Protein AF-A0A5Q0LAR2-F1 (afdb_monomer)

Sequence (146 aa):
MAQTLTASTSALPAEAVRPRTDSATIAAAGLYVAGAAYEEALRHPNRVATLDNMCDGLAEIAPEIARVLKTEASAEFAEALRAATVAPLWAFTAIERGRAEAGAGYGYLFDLLADSLRGGANPDIVRTTALGAPARIRELAEHAER

Radius of gyration: 24.3 Å; Cα contacts (8 Å, |Δi|>4): 130; chains: 1; bounding box: 48×20×101 Å

Solvent-accessible surface area (backbone atoms only — not comparable to full-atom values): 8155 Å² total; per-residue (Å²): 137,86,84,84,84,82,80,81,81,80,81,73,79,82,75,76,77,69,82,70,77,51,66,67,58,39,40,52,50,10,42,51,53,24,49,53,53,47,62,53,23,71,77,43,96,55,35,46,64,47,41,52,50,50,52,57,51,45,70,72,45,28,65,56,53,21,60,73,66,66,46,94,55,30,68,63,51,19,50,50,34,44,53,32,19,46,48,42,37,53,18,53,30,25,27,50,50,22,42,65,71,52,35,86,90,50,49,68,61,40,51,53,48,52,52,41,42,76,71,68,46,62,32,68,60,46,20,54,49,24,60,48,43,37,60,55,50,52,56,52,53,65,59,73,77,109

Nearest PDB structures (foldseek):
  2w67-assembly2_B  TM=2.461E-01  e=1.394E+00  Bacteroides thetaiotaomicron VPI-5482
  5mi6-assembly1_A  TM=2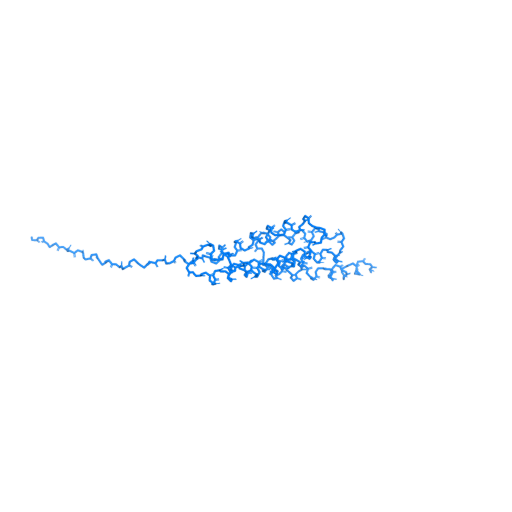.426E-01  e=2.836E+00  Bacteroides thetaiotaomicron VPI-5482
  5fl0-assembly1_A  TM=2.081E-01  e=2.696E+00  Bacteroides thetaiotaomicron
  5abe-assembly1_A  TM=2.145E-01  e=3.139E+00  Bacteroides thetaiotaomicron

Secondary structure (DSSP, 8-state):
----------------------HHHHHHHHHHHHHHHHHHHTTSS-HHHHHHHHHHHHHHHHHHHHHHTT-TTHHHHHHHHHHHHHHHHHHHHHHHHHHHHH-GGGHHHHHHHHHHHHTT--HHHHHHHHHHHHHHHHHHHHHHT-

Organism: NCBI:txid2662397

Structure (mmCIF, N/CA/C/O backbone):
data_AF-A0A5Q0LAR2-F1
#
_entry.id   AF-A0A5Q0LAR2-F1
#
loop_
_atom_site.group_PDB
_atom_site.id
_atom_site.type_symbol
_atom_site.label_atom_id
_atom_site.label_alt_id
_atom_site.label_comp_id
_atom_site.label_asym_id
_atom_site.label_entity_id
_atom_site.label_seq_id
_atom_site.pdbx_PDB_ins_code
_atom_site.Cartn_x
_atom_site.Cartn_y
_atom_site.Cartn_z
_atom_site.occupancy
_atom_site.B_iso_or_equiv
_atom_site.auth_seq_id
_atom_site.auth_comp_id
_atom_site.auth_asym_id
_atom_site.auth_atom_id
_atom_site.pdbx_PDB_model_num
ATOM 1 N N . MET A 1 1 ? 6.063 -12.826 79.175 1.00 46.09 1 MET A N 1
ATOM 2 C CA . MET A 1 1 ? 5.010 -11.901 78.704 1.00 46.09 1 MET A CA 1
ATOM 3 C C . MET A 1 1 ? 5.207 -11.718 77.208 1.00 46.09 1 MET A C 1
ATOM 5 O O . MET A 1 1 ? 6.208 -11.137 76.817 1.00 46.09 1 MET A O 1
ATOM 9 N N . ALA A 1 2 ? 4.350 -12.331 76.391 1.00 39.28 2 ALA A N 1
ATOM 10 C CA . ALA A 1 2 ? 4.450 -12.294 74.932 1.00 39.28 2 ALA A CA 1
ATOM 11 C C . ALA A 1 2 ? 3.752 -11.036 74.391 1.00 39.28 2 ALA A C 1
ATOM 13 O O . ALA A 1 2 ? 2.610 -10.772 74.758 1.00 39.28 2 ALA A O 1
ATOM 14 N N . GLN A 1 3 ? 4.446 -10.262 73.552 1.00 41.59 3 GLN A N 1
ATOM 15 C CA . GLN A 1 3 ? 3.864 -9.156 72.792 1.00 41.59 3 GLN A CA 1
ATOM 16 C C . GLN A 1 3 ? 3.413 -9.679 71.426 1.00 41.59 3 GLN A C 1
ATOM 18 O O . GLN A 1 3 ? 4.219 -10.196 70.655 1.00 41.59 3 GLN A O 1
ATOM 23 N N . THR A 1 4 ? 2.121 -9.548 71.144 1.00 42.44 4 THR A N 1
ATOM 24 C CA . THR A 1 4 ? 1.514 -9.875 69.853 1.00 42.44 4 THR A CA 1
ATOM 25 C C . THR A 1 4 ? 1.587 -8.641 68.954 1.00 42.44 4 THR A C 1
ATOM 27 O O . THR A 1 4 ? 0.925 -7.642 69.221 1.00 42.44 4 THR A O 1
ATOM 30 N N . LEU A 1 5 ? 2.399 -8.698 67.897 1.00 44.56 5 LEU A N 1
ATOM 31 C CA . LEU A 1 5 ? 2.437 -7.697 66.828 1.00 44.56 5 LEU A CA 1
ATOM 32 C C . LEU A 1 5 ? 1.294 -7.971 65.841 1.00 44.56 5 LEU A C 1
ATOM 34 O O . LEU A 1 5 ? 1.344 -8.922 65.066 1.00 44.56 5 LEU A O 1
ATOM 38 N N . THR A 1 6 ? 0.257 -7.137 65.866 1.00 45.81 6 THR A N 1
ATOM 39 C CA . THR A 1 6 ? -0.772 -7.070 64.820 1.00 45.81 6 THR A CA 1
ATOM 40 C C . THR A 1 6 ? -0.217 -6.337 63.601 1.00 45.81 6 THR A C 1
ATOM 42 O O . THR A 1 6 ? -0.006 -5.125 63.643 1.00 45.81 6 THR A O 1
ATOM 45 N N . ALA A 1 7 ? 0.016 -7.067 62.511 1.00 46.25 7 ALA A N 1
ATOM 46 C CA . ALA A 1 7 ? 0.311 -6.487 61.208 1.00 46.25 7 ALA A CA 1
ATOM 47 C C . ALA A 1 7 ? -0.985 -5.947 60.579 1.00 46.25 7 ALA A C 1
ATOM 49 O O . ALA A 1 7 ? -1.870 -6.715 60.206 1.00 46.25 7 ALA A O 1
ATOM 50 N N . SER A 1 8 ? -1.094 -4.621 60.463 1.00 47.12 8 SER A N 1
ATOM 51 C CA . SER A 1 8 ? -2.099 -3.961 59.623 1.00 47.12 8 SER A CA 1
ATOM 52 C C . SER A 1 8 ? -1.732 -4.155 58.156 1.00 47.12 8 SER A C 1
ATOM 54 O O . SER A 1 8 ? -0.851 -3.477 57.626 1.00 47.12 8 SER A O 1
ATOM 56 N N . THR A 1 9 ? -2.413 -5.078 57.484 1.00 45.38 9 THR A N 1
ATOM 57 C CA . THR A 1 9 ? -2.397 -5.176 56.025 1.00 45.38 9 THR A CA 1
ATOM 58 C C . THR A 1 9 ? -3.169 -3.989 55.453 1.00 45.38 9 THR A C 1
ATOM 60 O O . THR A 1 9 ? -4.397 -3.981 55.417 1.00 45.38 9 THR A O 1
ATOM 63 N N . SER A 1 10 ? -2.432 -2.960 55.035 1.00 46.50 10 SER A N 1
ATOM 64 C CA . SER A 1 10 ? -2.950 -1.867 54.214 1.00 46.50 10 SER A CA 1
ATOM 65 C C . SER A 1 10 ? -3.371 -2.438 52.859 1.00 46.50 10 SER A C 1
ATOM 67 O O . SER A 1 10 ? -2.526 -2.807 52.042 1.00 46.50 10 SER A O 1
ATOM 69 N N . ALA A 1 11 ? -4.677 -2.573 52.641 1.00 52.50 11 ALA A N 1
ATOM 70 C CA . ALA A 1 11 ? -5.235 -2.885 51.335 1.00 52.50 11 ALA A CA 1
ATOM 71 C C . ALA A 1 11 ? -5.130 -1.627 50.461 1.00 52.50 11 ALA A C 1
ATOM 73 O O . ALA A 1 11 ? -5.926 -0.698 50.592 1.00 52.50 11 ALA A O 1
ATOM 74 N N . LEU A 1 12 ? -4.116 -1.579 49.595 1.00 48.97 12 LEU A N 1
ATOM 75 C CA . LEU A 1 12 ? -4.080 -0.610 48.503 1.00 48.97 12 LEU A CA 1
ATOM 76 C C . LEU A 1 12 ? -5.258 -0.894 47.555 1.00 48.97 12 LEU A C 1
ATOM 78 O O . LEU A 1 12 ? -5.557 -2.065 47.298 1.00 48.97 12 LEU A O 1
ATOM 82 N N . PRO A 1 13 ? -5.948 0.142 47.045 1.00 47.75 13 PRO A N 1
ATOM 83 C CA . PRO A 1 13 ? -7.045 -0.055 46.114 1.00 47.75 13 PRO A CA 1
ATOM 84 C C . PRO A 1 13 ? -6.510 -0.710 44.841 1.00 47.75 13 PRO A C 1
ATOM 86 O O . PRO A 1 13 ? -5.485 -0.293 44.304 1.00 47.75 13 PRO A O 1
ATOM 89 N N . ALA A 1 14 ? -7.215 -1.740 44.370 1.00 51.28 14 ALA A N 1
ATOM 90 C CA . ALA A 1 14 ? -7.007 -2.322 43.056 1.00 51.28 14 ALA A CA 1
ATOM 91 C C . ALA A 1 14 ? -7.238 -1.224 42.013 1.00 51.28 14 ALA A C 1
ATOM 93 O O . ALA A 1 14 ? -8.374 -0.903 41.662 1.00 51.28 14 ALA A O 1
ATOM 94 N N . GLU A 1 15 ? -6.149 -0.602 41.573 1.00 45.22 15 GLU A N 1
ATOM 95 C CA . GLU A 1 15 ? -6.135 0.260 40.409 1.00 45.22 15 GLU A CA 1
ATOM 96 C C . GLU A 1 15 ? -6.617 -0.606 39.247 1.00 45.22 15 GLU A C 1
ATOM 98 O O . GLU A 1 15 ? -5.939 -1.536 38.808 1.00 45.22 15 GLU A O 1
ATOM 103 N N . ALA A 1 16 ? -7.864 -0.386 38.834 1.00 50.03 16 ALA A N 1
ATOM 104 C CA . ALA A 1 16 ? -8.430 -1.038 37.674 1.00 50.03 16 ALA A CA 1
ATOM 105 C C . ALA A 1 16 ? -7.571 -0.628 36.477 1.00 50.03 16 ALA A C 1
ATOM 107 O O . ALA A 1 16 ? -7.727 0.469 35.938 1.00 50.03 16 ALA A O 1
ATOM 108 N N . VAL A 1 17 ? -6.636 -1.503 36.099 1.00 44.81 17 VAL A N 1
ATOM 109 C CA . VAL A 1 17 ? -5.892 -1.435 34.846 1.00 44.81 17 VAL A CA 1
ATOM 110 C C . VAL A 1 17 ? -6.942 -1.482 33.746 1.00 44.81 17 VAL A C 1
ATOM 112 O O . VAL A 1 17 ? -7.394 -2.550 33.338 1.00 44.81 17 VAL A O 1
ATOM 115 N N . ARG A 1 18 ? -7.409 -0.308 33.312 1.00 47.12 18 ARG A N 1
ATOM 116 C CA . ARG A 1 18 ? -8.227 -0.210 32.109 1.00 47.12 18 ARG A CA 1
ATOM 117 C C . ARG A 1 18 ? -7.382 -0.818 30.992 1.00 47.12 18 ARG A C 1
ATOM 119 O O . ARG A 1 18 ? -6.224 -0.411 30.861 1.00 47.12 18 ARG A O 1
ATOM 126 N N . PRO A 1 19 ? -7.899 -1.779 30.213 1.00 46.12 19 PRO A N 1
ATOM 127 C CA . PRO A 1 19 ? -7.157 -2.318 29.090 1.00 46.12 19 PRO A CA 1
ATOM 128 C C . PRO A 1 19 ? -6.965 -1.180 28.089 1.00 46.12 19 PRO A C 1
ATOM 130 O O . PRO A 1 19 ? -7.868 -0.824 27.335 1.00 46.12 19 PRO A O 1
ATOM 133 N N . ARG A 1 20 ? -5.785 -0.559 28.129 1.00 53.62 20 ARG A N 1
ATOM 134 C CA . ARG A 1 20 ? -5.291 0.316 27.076 1.00 53.62 20 ARG A CA 1
ATOM 135 C C . ARG A 1 20 ? -5.194 -0.600 25.869 1.00 53.62 20 ARG A C 1
ATOM 137 O O . ARG A 1 20 ? -4.354 -1.487 25.855 1.00 53.62 20 ARG A O 1
ATOM 144 N N . THR A 1 21 ? -6.138 -0.500 24.943 1.00 56.53 21 THR A N 1
ATOM 145 C CA . THR A 1 21 ? -6.133 -1.317 23.730 1.00 56.53 21 THR A CA 1
ATOM 146 C C . THR A 1 21 ? -4.794 -1.050 23.050 1.00 56.53 21 THR A C 1
ATOM 148 O O . THR A 1 21 ? -4.538 0.077 22.627 1.00 56.53 21 THR A O 1
ATOM 151 N N . ASP A 1 22 ? -3.885 -2.027 23.097 1.00 73.44 22 ASP A N 1
ATOM 152 C CA . ASP A 1 22 ? -2.484 -1.804 22.755 1.00 73.44 22 ASP A CA 1
ATOM 153 C C . ASP A 1 22 ? -2.392 -1.282 21.320 1.00 73.44 22 ASP A C 1
ATOM 155 O O . ASP A 1 22 ? -2.884 -1.915 20.389 1.00 73.44 22 ASP A O 1
ATOM 159 N N . SER A 1 23 ? -1.764 -0.119 21.132 1.00 75.00 23 SER A N 1
ATOM 160 C CA . SER A 1 23 ? -1.565 0.511 19.815 1.00 75.00 23 SER A CA 1
ATOM 161 C C . SER A 1 23 ? -0.977 -0.471 18.786 1.00 75.00 23 SER A C 1
ATOM 163 O O . SER A 1 23 ? -1.363 -0.466 17.618 1.00 75.00 23 SER A O 1
ATOM 165 N N . ALA A 1 24 ? -0.130 -1.399 19.245 1.00 80.81 24 ALA A N 1
ATOM 166 C CA . ALA A 1 24 ? 0.407 -2.492 18.439 1.00 80.81 24 ALA A CA 1
ATOM 167 C C . ALA A 1 24 ? -0.682 -3.417 17.859 1.00 80.81 24 ALA A C 1
ATOM 169 O O . ALA A 1 24 ? -0.588 -3.824 16.705 1.00 80.81 24 ALA A O 1
ATOM 170 N N . THR A 1 25 ? -1.735 -3.713 18.621 1.00 86.50 25 THR A N 1
ATOM 171 C CA . THR A 1 25 ? -2.869 -4.537 18.179 1.00 86.50 25 THR A CA 1
ATOM 172 C C . THR A 1 25 ? -3.692 -3.822 17.112 1.00 86.50 25 THR A C 1
ATOM 174 O O . THR A 1 25 ? -4.079 -4.442 16.126 1.00 86.50 25 THR A O 1
ATOM 177 N N . ILE A 1 26 ? -3.925 -2.513 17.265 1.00 88.38 26 ILE A N 1
ATOM 178 C CA . ILE A 1 26 ? -4.639 -1.707 16.259 1.00 88.38 26 ILE A CA 1
ATOM 179 C C . ILE A 1 26 ? -3.816 -1.607 14.971 1.00 88.38 26 ILE A C 1
ATOM 181 O O . ILE A 1 26 ? -4.358 -1.794 13.883 1.00 88.38 26 ILE A O 1
ATOM 185 N N . ALA A 1 27 ? -2.506 -1.381 15.088 1.00 88.75 27 ALA A N 1
ATOM 186 C CA . ALA A 1 27 ? -1.596 -1.360 13.948 1.00 88.75 27 ALA A CA 1
ATOM 187 C C . ALA A 1 27 ? -1.576 -2.708 13.207 1.00 88.75 27 ALA A C 1
ATOM 189 O O . ALA A 1 27 ? -1.700 -2.739 11.984 1.00 88.75 27 ALA A O 1
ATOM 190 N N . ALA A 1 28 ? -1.488 -3.824 13.938 1.00 90.38 28 ALA A N 1
ATOM 191 C CA . ALA A 1 28 ? -1.524 -5.162 13.356 1.00 90.38 28 ALA A CA 1
ATOM 192 C C . ALA A 1 28 ? -2.869 -5.464 12.675 1.00 90.38 28 ALA A C 1
ATOM 194 O O . ALA A 1 28 ? -2.887 -6.014 11.574 1.00 90.38 28 ALA A O 1
ATOM 195 N N . ALA A 1 29 ? -3.990 -5.073 13.289 1.00 90.69 29 ALA A N 1
ATOM 196 C CA . ALA A 1 29 ? -5.315 -5.228 12.695 1.00 90.69 29 ALA A CA 1
ATOM 197 C C . ALA A 1 29 ? -5.461 -4.402 11.409 1.00 90.69 29 ALA A C 1
ATOM 199 O O . ALA A 1 29 ? -5.930 -4.924 10.399 1.00 90.69 29 ALA A O 1
ATOM 200 N N . GLY A 1 30 ? -5.014 -3.143 11.418 1.00 92.12 30 GLY A N 1
ATOM 201 C CA . GLY A 1 30 ? -5.054 -2.289 10.233 1.00 92.12 30 GLY A CA 1
ATOM 202 C C . GLY A 1 30 ? -4.190 -2.827 9.093 1.00 92.12 30 GLY A C 1
ATOM 203 O O . GLY A 1 30 ? -4.645 -2.898 7.950 1.00 92.12 30 GLY A O 1
ATOM 204 N N . LEU A 1 31 ? -2.985 -3.312 9.406 1.00 95.00 31 LEU A N 1
ATOM 205 C CA . LEU A 1 31 ? -2.118 -3.964 8.426 1.00 95.00 31 LEU A CA 1
ATOM 206 C C . LEU A 1 31 ? -2.744 -5.248 7.865 1.00 95.00 31 LEU A C 1
ATOM 208 O O . LEU A 1 31 ? -2.671 -5.485 6.661 1.00 95.00 31 LEU A O 1
ATOM 212 N N . TYR A 1 32 ?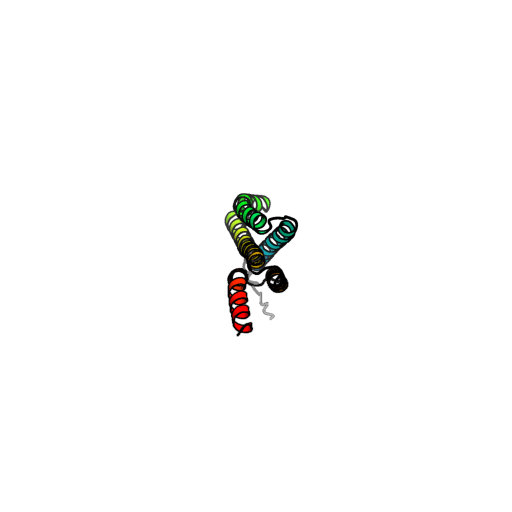 -3.385 -6.058 8.711 1.00 93.62 32 TYR A N 1
ATOM 213 C CA . TYR A 1 32 ? -4.090 -7.263 8.275 1.00 93.62 32 TYR A CA 1
ATOM 214 C C . TYR A 1 32 ? -5.215 -6.935 7.284 1.00 93.62 32 TYR A C 1
ATOM 216 O O . TYR A 1 32 ? -5.289 -7.544 6.216 1.00 93.62 32 TYR A O 1
ATOM 224 N N . VAL A 1 33 ? -6.056 -5.943 7.602 1.00 93.00 33 VAL A N 1
ATOM 225 C CA . VAL A 1 33 ? -7.147 -5.500 6.716 1.00 93.00 33 VAL A CA 1
ATOM 226 C C . VAL A 1 33 ? -6.590 -4.986 5.388 1.00 93.00 33 VAL A C 1
ATOM 228 O O . VAL A 1 33 ? -7.067 -5.388 4.328 1.00 93.00 33 VAL A O 1
ATOM 231 N N . ALA A 1 34 ? -5.548 -4.153 5.427 1.00 94.50 34 ALA A N 1
ATOM 232 C CA . ALA A 1 34 ? -4.910 -3.634 4.223 1.00 94.50 34 ALA A CA 1
ATOM 233 C C . ALA A 1 34 ? -4.282 -4.742 3.362 1.00 94.50 34 ALA A C 1
ATOM 235 O O . ALA A 1 34 ? -4.405 -4.719 2.139 1.00 94.50 34 ALA A O 1
ATOM 236 N N . GLY A 1 35 ? -3.648 -5.737 3.988 1.00 95.19 35 GLY A N 1
ATOM 237 C CA . GLY A 1 35 ? -3.096 -6.899 3.295 1.00 95.19 35 GLY A CA 1
ATOM 238 C C . GLY A 1 35 ? -4.177 -7.731 2.604 1.00 95.19 35 GLY A C 1
ATOM 239 O O . GLY A 1 35 ? -4.019 -8.092 1.442 1.00 95.19 35 GLY A O 1
ATOM 240 N N . ALA A 1 36 ? -5.305 -7.981 3.274 1.00 94.44 36 ALA A N 1
ATOM 241 C CA . ALA A 1 36 ? -6.433 -8.699 2.682 1.00 94.44 36 ALA A CA 1
ATOM 242 C C . ALA A 1 36 ? -7.053 -7.938 1.495 1.00 94.44 36 ALA A C 1
ATOM 244 O O . ALA A 1 36 ? -7.351 -8.538 0.461 1.00 94.44 36 ALA A O 1
ATOM 245 N N . ALA A 1 37 ? -7.205 -6.618 1.621 1.00 93.31 37 ALA A N 1
AT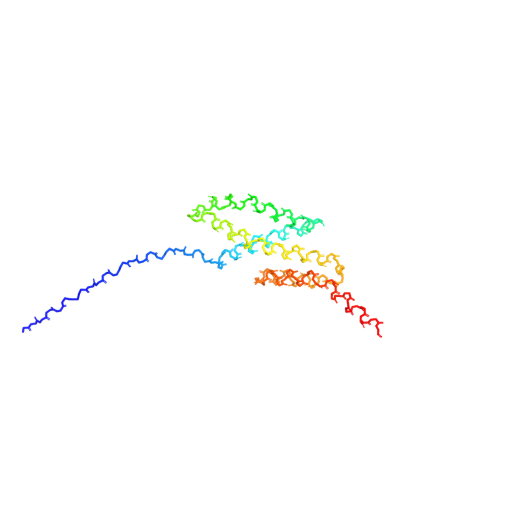OM 246 C CA . ALA A 1 37 ? -7.662 -5.753 0.538 1.00 93.31 37 ALA A CA 1
ATOM 247 C C . ALA A 1 37 ? -6.695 -5.770 -0.658 1.00 93.31 37 ALA A C 1
ATOM 249 O O . ALA A 1 37 ? -7.133 -5.817 -1.807 1.00 93.31 37 ALA A O 1
ATOM 250 N N . TYR A 1 38 ? -5.385 -5.815 -0.403 1.00 96.19 38 TYR A N 1
ATOM 251 C CA . TYR A 1 38 ? -4.385 -5.951 -1.457 1.00 96.19 38 TYR A CA 1
ATOM 252 C C . TYR A 1 38 ? -4.478 -7.293 -2.192 1.00 96.19 38 TYR A C 1
ATOM 254 O O . TYR A 1 38 ? -4.515 -7.305 -3.421 1.00 96.19 38 TYR A O 1
ATOM 262 N N . GLU A 1 39 ? -4.604 -8.412 -1.472 1.00 96.62 39 GLU A N 1
ATOM 263 C CA . GLU A 1 39 ? -4.825 -9.732 -2.086 1.00 96.62 39 GLU A CA 1
ATOM 264 C C . GLU A 1 39 ? -6.080 -9.771 -2.960 1.00 96.62 39 GLU A C 1
ATOM 266 O O . GLU A 1 39 ? -6.085 -10.399 -4.019 1.00 96.62 39 GLU A O 1
ATOM 271 N N . GLU A 1 40 ? -7.148 -9.099 -2.530 1.00 95.06 40 GLU A N 1
ATOM 272 C CA . GLU A 1 40 ? -8.346 -8.951 -3.347 1.00 95.06 40 GLU A CA 1
ATOM 273 C C . GLU A 1 40 ? -8.060 -8.110 -4.591 1.00 95.06 40 GLU A C 1
ATOM 275 O O . GLU A 1 40 ? -8.346 -8.557 -5.699 1.00 95.06 40 GLU A O 1
ATOM 280 N N . ALA A 1 41 ? -7.423 -6.945 -4.446 1.00 94.56 41 ALA A N 1
ATOM 281 C CA . ALA A 1 41 ? -7.092 -6.069 -5.565 1.00 94.56 41 ALA A CA 1
ATOM 282 C C . ALA A 1 41 ? -6.253 -6.768 -6.648 1.00 94.56 41 ALA A C 1
ATOM 284 O O . ALA A 1 41 ? -6.484 -6.529 -7.833 1.00 94.56 41 ALA A O 1
ATOM 285 N N . LEU A 1 42 ? -5.337 -7.671 -6.275 1.00 94.38 42 LEU A N 1
ATOM 286 C CA . LEU A 1 42 ? -4.522 -8.452 -7.218 1.00 94.38 42 LEU A CA 1
ATOM 287 C C . LEU A 1 42 ? -5.347 -9.334 -8.172 1.00 94.38 42 LEU A C 1
ATOM 289 O O . LEU A 1 42 ? -4.852 -9.682 -9.248 1.00 94.38 42 LEU A O 1
ATOM 293 N N . ARG A 1 43 ? -6.593 -9.670 -7.812 1.00 96.44 43 ARG A N 1
ATOM 294 C CA . ARG A 1 43 ? -7.528 -10.458 -8.636 1.00 96.44 43 ARG A CA 1
ATOM 295 C C . ARG A 1 43 ? -8.245 -9.622 -9.696 1.00 96.44 43 ARG A C 1
ATOM 297 O O . ARG A 1 43 ? -8.887 -10.188 -10.579 1.00 96.44 43 ARG A O 1
ATOM 304 N N . HIS A 1 44 ? -8.126 -8.296 -9.634 1.00 94.19 44 HIS A N 1
ATOM 305 C CA . HIS A 1 44 ? -8.781 -7.367 -10.552 1.00 94.19 44 HIS A CA 1
ATOM 306 C C . HIS A 1 44 ? -7.806 -6.846 -11.617 1.00 94.19 44 HIS A C 1
ATOM 308 O O . HIS A 1 44 ? -6.616 -6.665 -11.349 1.00 94.19 44 HIS A O 1
ATOM 314 N N . PRO A 1 45 ? -8.290 -6.554 -12.839 1.00 90.50 45 PRO A N 1
ATOM 315 C CA . PRO A 1 45 ? -7.441 -6.060 -13.924 1.00 90.50 45 PRO A CA 1
ATOM 316 C C . PRO A 1 45 ? -6.870 -4.660 -13.652 1.00 90.50 45 PRO A C 1
ATOM 318 O O . PRO A 1 45 ? -5.764 -4.357 -14.091 1.00 90.50 45 PRO A O 1
ATOM 321 N N . ASN A 1 46 ? -7.591 -3.808 -12.914 1.00 92.06 46 ASN A N 1
ATOM 322 C CA . ASN A 1 46 ? -7.130 -2.474 -12.527 1.00 92.06 46 ASN A CA 1
ATOM 323 C C . ASN A 1 46 ? -6.935 -2.390 -11.009 1.00 92.06 46 ASN A C 1
ATOM 325 O O . ASN A 1 46 ? -7.793 -1.911 -10.264 1.00 92.06 46 ASN A O 1
ATOM 329 N N . ARG A 1 47 ? -5.781 -2.886 -10.564 1.00 92.81 47 ARG A N 1
ATOM 330 C CA . ARG A 1 47 ? -5.406 -2.995 -9.148 1.00 92.81 47 ARG A CA 1
ATOM 331 C C . ARG A 1 47 ? -5.357 -1.636 -8.458 1.00 92.81 47 ARG A C 1
ATOM 333 O O . ARG A 1 47 ? -5.875 -1.494 -7.359 1.00 92.81 47 ARG A O 1
ATOM 340 N N . VAL A 1 48 ? -4.792 -0.630 -9.130 1.00 91.94 48 VAL A N 1
ATOM 341 C CA . VAL A 1 48 ? -4.649 0.733 -8.593 1.00 91.94 48 VAL A CA 1
ATOM 342 C C . VAL A 1 48 ? -6.014 1.353 -8.317 1.00 91.94 48 VAL A C 1
ATOM 344 O O . VAL A 1 48 ? -6.263 1.775 -7.195 1.00 91.94 48 VAL A O 1
ATOM 347 N N . ALA A 1 49 ? -6.916 1.351 -9.305 1.00 91.56 49 ALA A N 1
ATOM 348 C CA . ALA A 1 49 ? -8.257 1.902 -9.114 1.00 91.56 49 ALA A CA 1
ATOM 349 C C . ALA A 1 49 ? -9.052 1.120 -8.057 1.00 91.56 49 ALA A C 1
ATOM 351 O O . ALA A 1 49 ? -9.813 1.706 -7.296 1.00 91.56 49 ALA A O 1
ATOM 352 N N . THR A 1 50 ? -8.855 -0.199 -7.984 1.00 92.88 50 THR A N 1
ATOM 353 C CA . THR A 1 50 ? -9.493 -1.040 -6.961 1.00 92.88 50 THR A CA 1
ATOM 354 C C . THR A 1 50 ? -9.033 -0.648 -5.555 1.00 92.88 50 THR A C 1
ATOM 356 O O . THR A 1 50 ? -9.870 -0.468 -4.675 1.00 92.88 50 THR A O 1
ATOM 359 N N . LEU A 1 51 ? -7.727 -0.456 -5.350 1.00 91.31 51 LEU A N 1
ATOM 360 C CA . LEU A 1 51 ? -7.165 -0.027 -4.066 1.00 91.31 51 LEU A CA 1
ATOM 361 C C . LEU A 1 51 ? -7.583 1.399 -3.691 1.00 91.31 51 LEU A C 1
ATOM 363 O O . LEU A 1 51 ? -7.925 1.639 -2.537 1.00 91.31 51 LEU A O 1
ATOM 367 N N . ASP A 1 52 ? -7.600 2.323 -4.654 1.00 89.56 52 ASP A N 1
ATOM 368 C CA . ASP A 1 52 ? -8.076 3.694 -4.434 1.00 89.56 52 ASP A CA 1
ATOM 369 C C . ASP A 1 52 ? -9.546 3.690 -3.969 1.00 89.56 52 ASP A C 1
ATOM 371 O O . ASP A 1 52 ? -9.864 4.269 -2.931 1.00 89.56 52 ASP A O 1
ATOM 375 N N . ASN A 1 53 ? -10.417 2.923 -4.635 1.00 90.69 53 ASN A N 1
ATOM 376 C CA . ASN A 1 53 ? -11.817 2.767 -4.224 1.00 90.69 53 ASN A CA 1
ATOM 377 C C . ASN A 1 53 ? -11.963 2.121 -2.833 1.00 90.69 53 ASN A C 1
ATOM 379 O O . ASN A 1 53 ? -12.859 2.483 -2.071 1.00 90.69 53 ASN A O 1
ATOM 383 N N . MET A 1 54 ? -11.105 1.153 -2.486 1.00 90.56 54 MET A N 1
ATOM 384 C CA . MET A 1 54 ? -11.104 0.529 -1.156 1.00 90.56 54 MET A CA 1
ATOM 385 C C . MET A 1 54 ? -10.689 1.519 -0.059 1.00 90.56 54 MET A C 1
ATOM 387 O O . MET A 1 54 ? -11.259 1.478 1.031 1.00 90.56 54 MET A O 1
ATOM 391 N N . CYS A 1 55 ? -9.738 2.419 -0.334 1.00 86.50 55 CYS A N 1
ATOM 392 C CA . CYS A 1 55 ? -9.384 3.505 0.584 1.00 86.50 55 CYS A CA 1
ATOM 393 C C . CYS A 1 55 ? -10.568 4.439 0.846 1.00 86.50 55 CYS A C 1
ATOM 395 O O . CYS A 1 55 ? -10.839 4.759 2.006 1.00 86.50 55 CYS A O 1
ATOM 397 N N . ASP A 1 56 ? -11.268 4.849 -0.213 1.00 87.00 56 ASP A N 1
ATOM 398 C CA . ASP A 1 56 ? -12.428 5.737 -0.107 1.00 87.00 56 ASP A CA 1
ATOM 399 C C . ASP A 1 56 ? -13.567 5.054 0.666 1.00 87.00 56 ASP A C 1
ATOM 401 O O . ASP A 1 56 ? -14.082 5.607 1.640 1.00 87.00 56 ASP A O 1
ATOM 405 N N . GLY A 1 57 ? -13.879 3.798 0.328 1.00 85.00 57 GLY A N 1
ATOM 406 C CA . GLY A 1 57 ? -14.913 3.019 1.012 1.00 85.00 57 GLY A CA 1
ATOM 407 C C . GLY A 1 57 ? -14.607 2.758 2.489 1.00 85.00 57 GLY A C 1
ATOM 408 O O . GLY A 1 57 ? -15.515 2.758 3.319 1.00 85.00 57 GLY A O 1
ATOM 409 N N . LEU A 1 58 ? -13.333 2.589 2.864 1.00 83.12 58 LEU A N 1
ATOM 410 C CA . LEU A 1 58 ? -12.953 2.396 4.264 1.00 83.12 58 LEU A CA 1
ATOM 411 C C . LEU A 1 58 ? -13.311 3.610 5.135 1.00 83.12 58 LEU A C 1
ATOM 413 O O . LEU A 1 58 ? -13.723 3.443 6.285 1.00 83.12 58 LEU A O 1
ATOM 417 N N . ALA A 1 59 ? -13.160 4.824 4.600 1.00 79.50 59 ALA A N 1
ATOM 418 C CA . ALA A 1 59 ? -13.525 6.041 5.315 1.00 79.50 59 ALA A CA 1
ATOM 419 C C . ALA A 1 59 ? -15.031 6.095 5.621 1.00 79.50 59 ALA A C 1
ATOM 421 O O . ALA A 1 59 ? -15.417 6.580 6.684 1.00 79.50 59 ALA A O 1
ATOM 422 N N . GLU A 1 60 ? -15.862 5.545 4.733 1.00 81.75 60 GLU A N 1
ATOM 423 C CA . GLU A 1 60 ? -17.315 5.487 4.902 1.00 81.75 60 GLU A CA 1
ATOM 424 C C . GLU A 1 60 ? -17.744 4.438 5.942 1.00 81.75 60 GLU A C 1
ATOM 426 O O . GLU A 1 60 ? -18.632 4.704 6.753 1.00 81.75 60 GLU A O 1
ATOM 431 N N . ILE A 1 61 ? -17.097 3.266 5.972 1.00 78.69 61 ILE A N 1
ATOM 432 C CA . ILE A 1 61 ? -17.518 2.135 6.826 1.00 78.69 61 ILE A CA 1
ATOM 433 C C . ILE A 1 61 ? -16.853 2.097 8.211 1.00 78.69 61 ILE A C 1
ATOM 435 O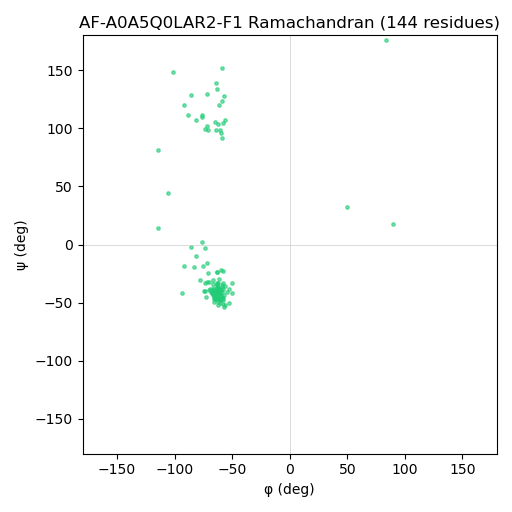 O . ILE A 1 61 ? -17.361 1.433 9.118 1.00 78.69 61 ILE A O 1
ATOM 439 N N . ALA A 1 62 ? -15.724 2.787 8.419 1.00 76.19 62 ALA A N 1
ATOM 440 C CA . ALA A 1 62 ? -14.986 2.755 9.688 1.00 76.19 62 ALA A CA 1
ATOM 441 C C . ALA A 1 62 ? -15.839 3.116 10.929 1.00 76.19 62 ALA A C 1
ATOM 443 O O . ALA A 1 62 ? -15.722 2.417 11.945 1.00 76.19 62 ALA A O 1
ATOM 444 N N . PRO A 1 63 ? -16.742 4.121 10.881 1.00 74.56 63 PRO A N 1
ATOM 445 C CA . PRO A 1 63 ? -17.642 4.408 12.000 1.00 74.56 63 PRO A CA 1
ATOM 446 C C . PRO A 1 63 ? -18.590 3.243 12.328 1.00 74.56 63 PRO A C 1
ATOM 448 O O . PRO A 1 63 ? -18.859 2.961 13.499 1.00 74.56 63 PRO A O 1
ATOM 451 N N . GLU A 1 64 ? -19.085 2.532 11.312 1.00 78.25 64 GLU A N 1
ATOM 452 C CA . GLU A 1 64 ? -19.971 1.384 11.510 1.00 78.25 64 GLU A CA 1
ATOM 453 C C . GLU A 1 64 ? -19.234 0.186 12.113 1.00 78.25 64 GLU A C 1
ATOM 455 O O . GLU A 1 64 ? -19.774 -0.472 13.006 1.00 78.25 64 GLU A O 1
ATOM 460 N N . ILE A 1 65 ? -17.987 -0.060 11.694 1.00 74.62 65 ILE A N 1
ATOM 461 C CA . ILE A 1 65 ? -17.134 -1.121 12.250 1.00 74.62 65 ILE A CA 1
ATOM 462 C C . ILE A 1 65 ? -16.939 -0.920 13.757 1.00 74.62 65 ILE A C 1
ATOM 464 O O . ILE A 1 65 ? -17.150 -1.851 14.539 1.00 74.62 65 ILE A O 1
ATOM 468 N N . ALA A 1 66 ? -16.609 0.295 14.200 1.00 72.75 66 ALA A N 1
ATOM 469 C CA . ALA A 1 66 ? -16.441 0.550 15.629 1.00 72.75 66 ALA A CA 1
ATOM 470 C C . ALA A 1 66 ? -17.748 0.431 16.421 1.00 72.75 66 ALA A C 1
ATOM 472 O O . ALA A 1 66 ? -17.738 -0.056 17.555 1.00 72.75 66 ALA A O 1
ATOM 473 N N . ARG A 1 67 ? -18.886 0.808 15.822 1.00 73.06 67 ARG A N 1
ATOM 474 C CA . ARG A 1 67 ? -20.207 0.594 16.430 1.00 73.06 67 ARG A CA 1
ATOM 475 C C . ARG A 1 67 ? -20.479 -0.894 16.667 1.00 73.06 67 ARG A C 1
ATOM 477 O O . ARG A 1 67 ? -20.971 -1.256 17.735 1.00 73.06 67 ARG A O 1
ATOM 484 N N . VAL A 1 68 ? -20.154 -1.757 15.701 1.00 78.31 68 VAL A N 1
ATOM 485 C CA . VAL A 1 68 ? -20.343 -3.216 15.806 1.00 78.31 68 VAL A CA 1
ATOM 486 C C . VAL A 1 68 ? -19.455 -3.827 16.890 1.00 78.31 68 VAL A C 1
ATOM 488 O O . VAL A 1 68 ? -19.915 -4.685 17.642 1.00 78.31 68 VAL A O 1
ATOM 491 N N . LEU A 1 69 ? -18.214 -3.357 17.017 1.00 74.38 69 LEU A N 1
ATOM 492 C CA . LEU A 1 69 ? -17.250 -3.872 17.994 1.00 74.38 69 LEU A CA 1
ATOM 493 C C . LEU A 1 69 ? -17.541 -3.445 19.444 1.00 74.38 69 LEU A C 1
ATOM 495 O O . LEU A 1 69 ? -16.858 -3.905 20.356 1.00 74.38 69 LEU A O 1
ATOM 499 N N . LYS A 1 70 ? -18.572 -2.613 19.674 1.00 66.75 70 LYS A N 1
ATOM 500 C CA . LYS A 1 70 ? -19.036 -2.163 21.003 1.00 66.75 70 LYS A CA 1
ATOM 501 C C . LYS A 1 70 ? -17.912 -1.627 21.900 1.00 66.75 70 LYS A C 1
ATOM 503 O O . LYS A 1 70 ? -17.959 -1.771 23.119 1.00 66.75 70 LYS A O 1
ATOM 508 N N . THR A 1 71 ? -16.896 -1.007 21.311 1.00 64.94 71 THR A N 1
ATOM 509 C CA . THR A 1 71 ? -15.785 -0.428 22.069 1.00 64.94 71 THR A CA 1
ATOM 510 C C . THR A 1 71 ? -16.261 0.831 22.796 1.00 64.94 71 THR A C 1
ATOM 512 O O . THR A 1 71 ? -16.835 1.718 22.163 1.00 64.94 71 THR A O 1
ATOM 515 N N . GLU A 1 72 ? -15.994 0.945 24.101 1.00 58.97 72 GLU A N 1
ATOM 516 C CA . GLU A 1 72 ? -16.374 2.111 24.927 1.00 58.97 72 GLU A CA 1
ATOM 517 C C . GLU A 1 72 ? -15.780 3.438 24.402 1.00 58.97 72 GLU A C 1
ATOM 519 O O . GLU A 1 72 ? -16.357 4.501 24.613 1.00 58.97 72 GLU A O 1
ATOM 524 N N . ALA A 1 73 ? -14.682 3.366 23.638 1.00 61.25 73 ALA A N 1
ATOM 525 C CA . ALA A 1 73 ? -14.024 4.474 22.936 1.00 61.25 73 ALA A CA 1
ATOM 526 C C . ALA A 1 73 ? -14.275 4.444 21.408 1.00 61.25 73 ALA A C 1
ATOM 528 O O . ALA A 1 73 ? -13.349 4.592 20.613 1.00 61.25 73 ALA A O 1
ATOM 529 N N . SER A 1 74 ? -15.520 4.191 20.985 1.00 69.25 74 SER A N 1
ATOM 530 C CA . SER A 1 74 ? -15.868 3.865 19.585 1.00 69.25 74 SER A CA 1
ATOM 531 C C . SER A 1 74 ? -15.318 4.814 18.515 1.00 69.25 74 SER A C 1
ATOM 533 O O . SER A 1 74 ? -14.816 4.336 17.504 1.00 69.25 74 SER A O 1
ATOM 535 N N . ALA A 1 75 ? -15.344 6.132 18.725 1.00 76.62 75 ALA A N 1
ATOM 536 C CA . ALA A 1 75 ? -14.846 7.081 17.728 1.00 76.62 75 ALA A CA 1
ATOM 537 C C . ALA A 1 75 ? -13.309 7.084 17.618 1.00 76.62 75 ALA A C 1
ATOM 539 O O . ALA A 1 75 ? -12.773 7.041 16.514 1.00 76.62 75 ALA A O 1
ATOM 540 N N . GLU A 1 76 ? -12.593 7.091 18.746 1.00 81.38 76 GLU A N 1
ATOM 541 C CA . GLU A 1 76 ? -11.122 7.071 18.756 1.00 81.38 76 GLU A CA 1
ATOM 542 C C . GLU A 1 76 ? -10.576 5.742 18.231 1.00 81.38 76 GLU A C 1
ATOM 544 O O . GLU A 1 76 ? -9.615 5.721 17.466 1.00 81.38 76 GLU A O 1
ATOM 549 N N . PHE A 1 77 ? -11.221 4.630 18.590 1.00 81.38 77 PHE A N 1
ATOM 550 C CA . PHE A 1 77 ? -10.873 3.314 18.072 1.00 81.38 77 PHE A CA 1
ATOM 551 C C . PHE A 1 77 ? -11.145 3.202 16.564 1.00 81.38 77 PHE A C 1
ATOM 553 O O . PHE A 1 77 ? -10.276 2.718 15.838 1.00 81.38 77 PHE A O 1
ATOM 560 N N . ALA A 1 78 ? -12.309 3.672 16.083 1.00 81.19 78 ALA A N 1
ATOM 561 C CA . ALA A 1 78 ? -12.612 3.747 14.648 1.00 81.19 78 ALA A CA 1
ATOM 562 C C . ALA A 1 78 ? -11.518 4.497 13.900 1.00 81.19 78 ALA A C 1
ATOM 564 O O . ALA A 1 78 ? -11.001 4.004 12.902 1.00 81.19 78 ALA A O 1
ATOM 565 N N . GLU A 1 79 ? -11.168 5.682 14.391 1.00 85.38 79 GLU A N 1
ATOM 566 C CA . GLU A 1 79 ? -10.202 6.545 13.732 1.00 85.38 79 GLU A CA 1
ATOM 567 C C . GLU A 1 79 ? -8.794 5.945 13.756 1.00 85.38 79 GLU A C 1
ATOM 569 O O . GLU A 1 79 ? -8.108 5.946 12.735 1.00 85.38 79 GLU A O 1
ATOM 574 N N . ALA A 1 80 ? -8.381 5.353 14.879 1.00 87.50 80 ALA A N 1
ATOM 575 C CA . ALA A 1 80 ? -7.093 4.678 14.986 1.00 87.50 80 ALA A CA 1
ATOM 576 C C . ALA A 1 80 ? -7.002 3.467 14.043 1.00 87.50 80 ALA A C 1
ATOM 578 O O . ALA A 1 80 ? -5.997 3.304 13.350 1.00 87.50 80 ALA A O 1
ATOM 579 N N . LEU A 1 81 ? -8.053 2.643 13.965 1.00 87.25 81 LEU A N 1
ATOM 580 C CA . LEU A 1 81 ? -8.114 1.507 13.043 1.00 87.25 81 LEU A CA 1
ATOM 581 C C . LEU A 1 81 ? -8.137 1.971 11.582 1.00 87.25 81 LEU A C 1
ATOM 583 O O . LEU A 1 81 ? -7.421 1.414 10.747 1.00 87.25 81 LEU A O 1
ATOM 587 N N . ARG A 1 82 ? -8.916 3.014 11.271 1.00 89.00 82 ARG A N 1
ATOM 588 C CA . ARG A 1 82 ? -8.963 3.631 9.943 1.00 89.00 82 ARG A CA 1
ATOM 589 C C . ARG A 1 82 ? -7.571 4.101 9.535 1.00 89.00 82 ARG A C 1
ATOM 591 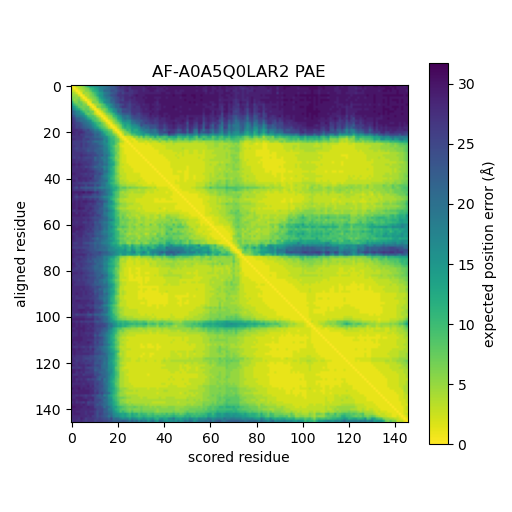O O . ARG A 1 82 ? -7.0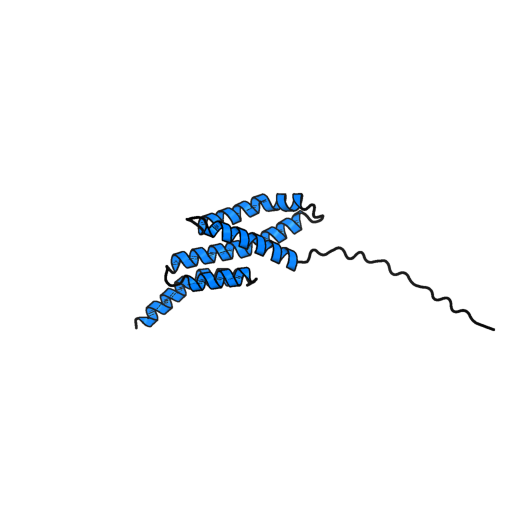74 3.674 8.498 1.00 89.00 82 ARG A O 1
ATOM 598 N N . ALA A 1 83 ? -6.909 4.906 10.363 1.00 88.88 83 ALA A N 1
ATOM 599 C CA . ALA A 1 83 ? -5.562 5.405 10.099 1.00 88.88 83 ALA A CA 1
ATOM 600 C C . ALA A 1 83 ? -4.543 4.263 9.924 1.00 88.88 83 ALA A C 1
ATOM 602 O O . ALA A 1 83 ? -3.774 4.268 8.960 1.00 88.88 83 ALA A O 1
ATOM 603 N N . ALA A 1 84 ? -4.590 3.253 10.800 1.00 91.38 84 ALA A N 1
ATOM 604 C CA . ALA A 1 84 ? -3.725 2.075 10.736 1.00 91.38 84 ALA A CA 1
ATOM 605 C C . ALA A 1 84 ? -3.926 1.229 9.467 1.00 91.38 84 ALA A C 1
ATOM 607 O O . ALA A 1 84 ? -3.016 0.507 9.069 1.00 91.38 84 ALA A O 1
ATOM 608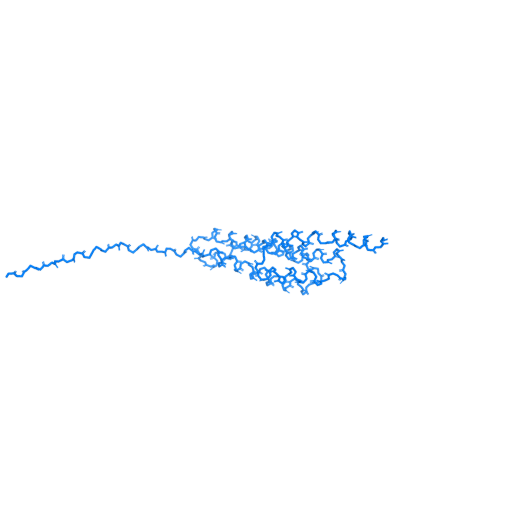 N N . THR A 1 85 ? -5.094 1.313 8.828 1.00 92.94 85 THR A N 1
ATOM 609 C CA . THR A 1 85 ? -5.412 0.577 7.596 1.00 92.94 85 THR A CA 1
ATOM 610 C C . THR A 1 85 ? -5.116 1.402 6.338 1.00 92.94 85 THR A C 1
ATOM 612 O O . THR A 1 85 ? -4.563 0.883 5.369 1.00 92.94 85 THR A O 1
ATOM 615 N N . VAL A 1 86 ? -5.444 2.700 6.344 1.00 92.75 86 VAL A N 1
ATOM 616 C CA . VAL A 1 86 ? -5.275 3.592 5.182 1.00 92.75 86 VAL A CA 1
ATOM 617 C C . VAL A 1 86 ? -3.805 3.752 4.804 1.00 92.75 86 VAL A C 1
ATOM 619 O O . VAL A 1 86 ? -3.474 3.713 3.621 1.00 92.75 86 VAL A O 1
ATOM 622 N N . ALA A 1 87 ? -2.908 3.912 5.783 1.00 93.44 87 ALA A N 1
ATOM 623 C CA . ALA A 1 87 ? -1.492 4.126 5.485 1.00 93.44 87 ALA A CA 1
ATOM 624 C C . ALA A 1 87 ? -0.862 2.941 4.711 1.00 93.44 87 ALA A C 1
ATOM 626 O O . ALA A 1 87 ? -0.290 3.179 3.642 1.00 93.44 87 ALA A O 1
ATOM 627 N N . PRO A 1 88 ? -1.006 1.671 5.146 1.00 95.56 88 PRO A N 1
ATOM 628 C CA . PRO A 1 88 ? -0.577 0.522 4.349 1.00 95.56 88 PRO A CA 1
ATOM 629 C C . PRO A 1 88 ? -1.301 0.391 3.000 1.00 95.56 88 PRO A C 1
ATOM 631 O O . PRO A 1 88 ? -0.651 0.069 2.008 1.00 95.56 88 PRO A O 1
ATOM 634 N N . LEU A 1 89 ? -2.607 0.680 2.917 1.00 95.06 89 LEU A N 1
ATOM 635 C CA . LEU A 1 89 ? -3.331 0.648 1.637 1.00 95.06 89 LEU A CA 1
ATOM 636 C C . LEU A 1 89 ? -2.733 1.619 0.613 1.00 95.06 89 LEU A C 1
ATOM 638 O O . LEU A 1 89 ? -2.453 1.225 -0.515 1.00 95.06 89 LEU A O 1
ATOM 642 N N . TRP A 1 90 ? -2.450 2.863 1.009 1.00 95.38 90 TRP A N 1
ATOM 643 C CA . TRP A 1 90 ? -1.785 3.827 0.129 1.00 95.38 90 TRP A CA 1
ATOM 644 C C . TRP A 1 90 ? -0.386 3.386 -0.295 1.00 95.38 90 TRP A C 1
ATOM 646 O O . TRP A 1 90 ? 0.039 3.686 -1.414 1.00 95.38 90 TRP A O 1
ATOM 656 N N . ALA A 1 91 ? 0.338 2.680 0.571 1.00 97.19 91 ALA A N 1
ATOM 657 C CA . ALA A 1 91 ? 1.626 2.107 0.212 1.00 97.19 91 ALA A CA 1
ATOM 658 C C . ALA A 1 91 ? 1.474 0.978 -0.826 1.00 97.19 91 ALA A C 1
ATOM 660 O O . ALA A 1 91 ? 2.213 0.976 -1.809 1.00 97.19 91 ALA A O 1
ATOM 661 N N . PHE A 1 92 ? 0.476 0.096 -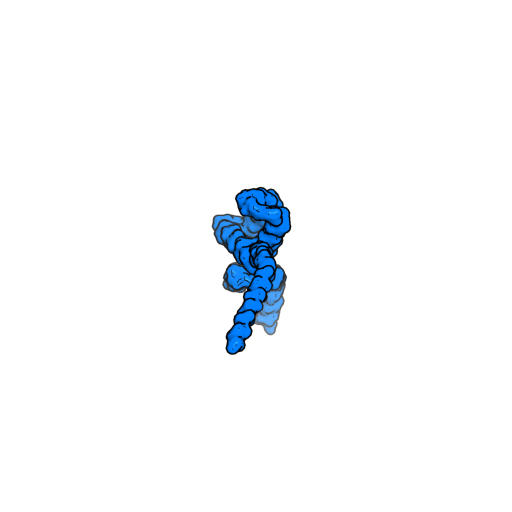0.697 1.00 97.94 92 PHE A N 1
ATOM 662 C CA . PHE A 1 92 ? 0.149 -0.898 -1.731 1.00 97.94 92 PHE A CA 1
ATOM 663 C C . PHE A 1 92 ? -0.283 -0.256 -3.057 1.00 97.94 92 PHE A C 1
ATOM 665 O O . PHE A 1 92 ? 0.189 -0.666 -4.118 1.00 97.94 92 PHE A O 1
ATOM 672 N N . THR A 1 93 ? -1.098 0.803 -3.023 1.00 96.94 93 THR A N 1
ATOM 673 C CA . THR A 1 93 ? -1.443 1.575 -4.227 1.00 96.94 93 THR A CA 1
ATOM 674 C C . THR A 1 93 ? -0.187 2.120 -4.905 1.00 96.94 93 THR A C 1
ATOM 676 O O . THR A 1 93 ? -0.035 2.016 -6.123 1.00 96.94 93 THR A O 1
ATOM 679 N N . ALA A 1 94 ? 0.732 2.701 -4.130 1.00 97.56 94 ALA A N 1
ATOM 680 C CA . ALA A 1 94 ? 1.987 3.233 -4.648 1.00 97.56 94 ALA A CA 1
ATOM 681 C C . ALA A 1 94 ? 2.881 2.146 -5.260 1.00 97.56 94 ALA A C 1
ATOM 683 O O . ALA A 1 94 ? 3.497 2.399 -6.294 1.00 97.56 94 ALA A O 1
ATOM 684 N N . ILE A 1 95 ? 2.918 0.946 -4.669 1.00 97.94 95 ILE A N 1
ATOM 685 C CA . ILE A 1 95 ? 3.619 -0.220 -5.225 1.00 97.94 95 ILE A CA 1
ATOM 686 C C . ILE A 1 95 ? 3.084 -0.552 -6.618 1.00 97.94 95 ILE A C 1
ATOM 688 O O . ILE A 1 95 ? 3.868 -0.638 -7.559 1.00 97.94 95 ILE A O 1
ATOM 692 N N . GLU A 1 96 ? 1.767 -0.677 -6.787 1.00 97.00 96 GLU A N 1
ATOM 693 C CA . GLU A 1 96 ? 1.196 -1.054 -8.086 1.00 97.00 96 GLU A CA 1
ATOM 694 C C . GLU A 1 96 ? 1.291 0.069 -9.127 1.00 97.00 96 GLU A C 1
ATOM 696 O O . GLU A 1 96 ? 1.518 -0.208 -10.306 1.00 97.00 96 GLU A O 1
ATOM 701 N N . ARG A 1 97 ? 1.212 1.340 -8.705 1.00 95.81 97 ARG A N 1
ATOM 702 C CA . ARG A 1 97 ? 1.506 2.486 -9.583 1.00 95.81 97 ARG A CA 1
ATOM 703 C C . ARG A 1 97 ? 2.959 2.465 -10.056 1.00 95.81 97 ARG A C 1
ATOM 705 O O . ARG A 1 97 ? 3.205 2.556 -11.256 1.00 95.81 97 ARG A O 1
ATOM 712 N N . GLY A 1 98 ? 3.905 2.292 -9.133 1.00 96.44 98 GLY A N 1
ATOM 713 C CA . GLY A 1 98 ? 5.325 2.197 -9.460 1.00 96.44 98 GLY A CA 1
ATOM 714 C C . GLY A 1 98 ? 5.627 1.007 -10.373 1.00 96.44 98 GLY A C 1
ATOM 715 O O . GLY A 1 98 ? 6.361 1.156 -11.347 1.00 96.44 98 GLY A O 1
ATOM 716 N N . ARG A 1 99 ? 5.001 -0.151 -10.126 1.00 95.81 99 ARG A N 1
ATOM 717 C CA . ARG A 1 99 ? 5.129 -1.351 -10.967 1.00 95.81 99 ARG A CA 1
ATOM 718 C C . ARG A 1 99 ? 4.677 -1.090 -12.400 1.00 95.81 99 ARG A C 1
ATOM 720 O O . ARG A 1 99 ? 5.367 -1.486 -13.338 1.00 95.81 99 ARG A O 1
ATOM 727 N N . ALA A 1 100 ? 3.527 -0.440 -12.569 1.00 94.19 100 ALA A N 1
ATOM 728 C CA . ALA A 1 100 ? 2.998 -0.110 -13.885 1.00 94.19 100 ALA A CA 1
ATOM 729 C C . ALA A 1 100 ? 3.918 0.856 -14.652 1.00 94.19 100 ALA A C 1
ATOM 731 O O . ALA A 1 100 ? 4.120 0.671 -15.849 1.00 94.19 100 ALA A O 1
ATOM 732 N N . GLU A 1 101 ? 4.504 1.846 -13.970 1.00 95.69 101 GLU A N 1
ATOM 733 C CA . GLU A 1 101 ? 5.411 2.822 -14.590 1.00 95.69 101 GLU A CA 1
ATOM 734 C C . GLU A 1 101 ? 6.791 2.231 -14.923 1.00 95.69 101 GLU A C 1
ATOM 736 O O . GLU A 1 101 ? 7.342 2.514 -15.984 1.00 95.69 101 GLU A O 1
ATOM 741 N N . ALA A 1 102 ? 7.357 1.396 -14.046 1.00 93.50 102 ALA A N 1
ATOM 742 C CA . ALA A 1 102 ? 8.682 0.804 -14.247 1.00 93.50 102 ALA A CA 1
ATOM 743 C C . ALA A 1 102 ? 8.716 -0.257 -15.365 1.00 93.50 102 ALA A C 1
ATOM 745 O O . ALA A 1 102 ? 9.773 -0.514 -15.942 1.00 93.50 102 ALA A O 1
ATOM 746 N N . GLY A 1 103 ? 7.577 -0.883 -15.674 1.00 89.00 103 GLY A N 1
ATOM 747 C CA . GLY A 1 103 ? 7.470 -1.930 -16.689 1.00 89.00 103 GLY A CA 1
ATOM 748 C C . GLY A 1 103 ? 7.845 -3.333 -16.189 1.00 89.00 103 GLY A C 1
ATOM 749 O O . GLY A 1 103 ? 8.256 -3.548 -15.048 1.00 89.00 103 GLY A O 1
ATOM 750 N N . ALA A 1 104 ? 7.679 -4.331 -17.064 1.00 84.38 104 ALA A N 1
ATOM 751 C CA . ALA A 1 104 ? 7.678 -5.751 -16.688 1.00 84.38 104 ALA A CA 1
ATOM 752 C C . ALA A 1 104 ? 9.006 -6.280 -16.101 1.00 84.38 104 ALA A C 1
ATOM 754 O O . ALA A 1 104 ? 8.993 -7.258 -15.357 1.00 84.38 104 ALA A O 1
ATOM 755 N N . GLY A 1 105 ? 10.142 -5.641 -16.400 1.00 90.50 105 GLY A N 1
ATOM 756 C CA . GLY A 1 105 ? 11.470 -6.102 -15.969 1.00 90.50 105 GLY A CA 1
ATOM 757 C C . GLY A 1 105 ? 11.764 -5.936 -14.474 1.00 90.50 105 GLY A C 1
ATOM 758 O O . GLY A 1 105 ? 12.685 -6.567 -13.962 1.00 90.50 105 GLY A O 1
ATOM 759 N N . TYR A 1 106 ? 10.978 -5.127 -13.759 1.00 92.75 106 TYR A N 1
ATOM 760 C CA . TYR A 1 106 ? 11.274 -4.724 -12.378 1.00 92.75 106 TYR A CA 1
ATOM 761 C C . TYR A 1 106 ? 10.262 -5.248 -11.355 1.00 92.75 106 TYR A C 1
ATOM 763 O O . TYR A 1 106 ? 10.259 -4.803 -10.210 1.00 92.75 106 TYR A O 1
ATOM 771 N N . GLY A 1 107 ? 9.415 -6.214 -11.736 1.00 92.94 107 GLY A N 1
ATOM 772 C CA . GLY A 1 107 ? 8.357 -6.752 -10.870 1.00 92.94 107 GLY A CA 1
ATOM 773 C C . GLY A 1 107 ? 8.849 -7.220 -9.494 1.00 92.94 107 GLY A C 1
ATOM 774 O O . GLY A 1 107 ? 8.209 -6.916 -8.491 1.00 92.94 107 GLY A O 1
ATOM 775 N N . TYR A 1 108 ? 10.033 -7.841 -9.436 1.00 95.44 108 TYR A N 1
ATOM 776 C CA . TYR A 1 108 ? 10.626 -8.356 -8.196 1.00 95.44 108 TYR A CA 1
ATOM 777 C C . TYR A 1 108 ? 10.837 -7.275 -7.122 1.00 95.44 108 TYR A C 1
ATOM 779 O O . TYR A 1 108 ? 10.706 -7.551 -5.933 1.00 95.44 108 TYR A O 1
ATOM 787 N N . LEU A 1 109 ? 11.163 -6.039 -7.525 1.00 96.69 109 LEU A N 1
ATOM 788 C CA . LEU A 1 109 ? 11.364 -4.928 -6.595 1.00 96.69 109 LEU A CA 1
ATOM 789 C C . LEU A 1 109 ? 10.048 -4.589 -5.893 1.00 96.69 109 LEU A C 1
ATOM 791 O O . LEU A 1 109 ? 10.014 -4.380 -4.684 1.00 96.69 109 LEU A O 1
ATOM 795 N N . PHE A 1 110 ? 8.961 -4.556 -6.656 1.00 97.56 110 PHE A N 1
ATOM 796 C CA . PHE A 1 110 ? 7.631 -4.243 -6.148 1.00 97.56 110 PHE A CA 1
ATOM 797 C C . PHE A 1 110 ? 7.051 -5.397 -5.325 1.00 97.56 110 PHE A C 1
ATOM 799 O O . PHE A 1 110 ? 6.382 -5.143 -4.325 1.00 97.56 110 PHE A O 1
ATOM 806 N N . ASP A 1 111 ? 7.373 -6.646 -5.673 1.00 97.44 111 ASP A N 1
ATOM 807 C CA . ASP A 1 111 ? 7.053 -7.818 -4.849 1.00 97.44 111 ASP A CA 1
ATOM 808 C C . ASP A 1 111 ? 7.768 -7.743 -3.489 1.00 97.44 111 ASP A C 1
ATOM 810 O O . ASP A 1 111 ? 7.124 -7.864 -2.448 1.00 97.44 111 ASP A O 1
ATOM 814 N N . LEU A 1 112 ? 9.066 -7.415 -3.478 1.00 97.94 112 LEU A N 1
ATOM 815 C CA . LEU A 1 112 ? 9.844 -7.232 -2.247 1.00 97.94 112 LEU A CA 1
ATOM 816 C C . LEU A 1 112 ? 9.283 -6.110 -1.360 1.00 97.94 112 LEU A C 1
ATOM 818 O O . LEU A 1 112 ? 9.250 -6.243 -0.134 1.00 97.94 112 LEU A O 1
ATOM 822 N N . LEU A 1 113 ? 8.849 -4.997 -1.958 1.00 98.19 113 LEU A N 1
ATOM 823 C CA . LEU A 1 113 ? 8.218 -3.895 -1.228 1.00 98.19 113 LEU A CA 1
ATOM 824 C C . LEU A 1 113 ? 6.875 -4.316 -0.619 1.00 98.19 113 LEU A C 1
ATOM 826 O O . LEU A 1 113 ? 6.608 -3.987 0.537 1.00 98.19 113 LEU A O 1
ATOM 830 N N . ALA A 1 114 ? 6.059 -5.069 -1.362 1.00 97.81 114 ALA A N 1
ATOM 831 C CA . ALA A 1 114 ? 4.797 -5.605 -0.863 1.00 97.81 114 ALA A CA 1
ATOM 832 C C . ALA A 1 114 ? 5.017 -6.596 0.290 1.00 97.81 114 ALA A C 1
ATOM 834 O O . ALA A 1 114 ? 4.350 -6.494 1.319 1.00 97.81 114 ALA A O 1
ATOM 835 N N . ASP A 1 115 ? 5.986 -7.503 0.166 1.00 97.88 115 ASP A N 1
ATOM 836 C CA . ASP A 1 115 ? 6.321 -8.472 1.214 1.00 97.88 115 ASP A CA 1
ATOM 837 C C . ASP A 1 115 ? 6.885 -7.796 2.464 1.00 97.88 115 ASP A C 1
ATOM 839 O O . ASP A 1 115 ? 6.493 -8.127 3.583 1.00 97.88 115 ASP A O 1
ATOM 843 N N . SER A 1 116 ? 7.743 -6.788 2.290 1.00 97.56 116 SER A N 1
ATOM 844 C CA . SER A 1 116 ? 8.261 -5.989 3.405 1.00 97.56 116 SER A CA 1
ATOM 845 C C . SER A 1 116 ? 7.130 -5.273 4.144 1.00 97.56 116 SER A C 1
ATOM 847 O O . SER A 1 116 ? 7.103 -5.264 5.374 1.00 97.56 116 SER A O 1
ATOM 849 N N . LEU A 1 117 ? 6.168 -4.706 3.408 1.00 97.31 117 LEU A N 1
ATOM 850 C CA . LEU A 1 117 ? 5.003 -4.048 3.994 1.00 97.31 117 LEU A CA 1
ATOM 851 C C . LEU A 1 117 ? 4.119 -5.038 4.760 1.00 97.31 117 LEU A C 1
ATOM 853 O O . LEU A 1 117 ? 3.764 -4.759 5.903 1.00 97.31 117 LEU A O 1
ATOM 857 N N . ARG A 1 118 ? 3.839 -6.222 4.195 1.00 95.25 118 ARG A N 1
ATOM 858 C CA . ARG A 1 118 ? 3.147 -7.320 4.902 1.00 95.25 118 ARG A CA 1
ATOM 859 C C . ARG A 1 118 ? 3.890 -7.747 6.173 1.00 95.25 118 ARG A C 1
ATOM 861 O O . ARG A 1 118 ? 3.255 -8.111 7.157 1.00 95.25 118 ARG A O 1
ATOM 868 N N . GLY A 1 119 ? 5.221 -7.663 6.165 1.00 93.81 119 GLY A N 1
ATOM 869 C CA . GLY A 1 119 ? 6.091 -7.902 7.320 1.00 93.81 119 GLY A CA 1
ATOM 870 C C . GLY A 1 119 ? 6.128 -6.770 8.354 1.00 93.81 119 GLY A C 1
ATOM 871 O O . GLY A 1 119 ? 6.872 -6.873 9.328 1.00 93.81 119 GLY A O 1
ATOM 872 N N . GLY A 1 120 ? 5.354 -5.696 8.168 1.00 93.81 120 GLY A N 1
ATOM 873 C CA . GLY A 1 120 ? 5.281 -4.568 9.098 1.00 93.81 120 GLY A CA 1
ATOM 874 C C . GLY A 1 120 ? 6.282 -3.445 8.824 1.00 93.81 120 GLY A C 1
ATOM 875 O O . GLY A 1 120 ? 6.534 -2.629 9.712 1.00 93.81 120 GLY A O 1
ATOM 876 N N . ALA A 1 121 ? 6.864 -3.374 7.621 1.00 96.19 121 ALA A N 1
ATOM 877 C CA . ALA A 1 121 ? 7.672 -2.222 7.227 1.00 96.19 121 ALA A CA 1
ATOM 878 C C . ALA A 1 121 ? 6.854 -0.921 7.278 1.00 96.19 121 ALA A C 1
ATOM 880 O O . ALA A 1 121 ? 5.640 -0.912 7.079 1.00 96.19 121 ALA A O 1
ATOM 881 N N . ASN A 1 122 ? 7.542 0.197 7.517 1.00 96.25 122 ASN A N 1
ATOM 882 C CA . ASN A 1 122 ? 6.907 1.508 7.602 1.00 96.25 122 ASN A CA 1
ATOM 883 C C . ASN A 1 122 ? 6.215 1.870 6.261 1.00 96.25 122 ASN A C 1
ATOM 885 O O . ASN A 1 122 ? 6.914 1.988 5.245 1.00 96.25 122 ASN A O 1
ATOM 889 N N . PRO A 1 123 ? 4.885 2.099 6.247 1.00 96.38 123 PRO A N 1
ATOM 890 C CA . PRO A 1 123 ? 4.140 2.390 5.023 1.00 96.38 123 PRO A CA 1
ATOM 891 C C . PRO A 1 123 ? 4.619 3.633 4.269 1.00 96.38 123 PRO A C 1
ATOM 893 O O . PRO A 1 123 ? 4.666 3.613 3.042 1.00 96.38 123 PRO A O 1
ATOM 896 N N . ASP A 1 124 ? 5.032 4.695 4.964 1.00 97.06 124 ASP A N 1
ATOM 897 C CA . ASP A 1 124 ? 5.476 5.939 4.325 1.00 97.06 124 ASP A CA 1
ATOM 898 C C . ASP A 1 124 ? 6.806 5.754 3.587 1.00 97.06 124 ASP A C 1
ATOM 900 O O . ASP A 1 124 ? 6.996 6.274 2.481 1.00 97.06 124 ASP A O 1
ATOM 904 N N . ILE A 1 125 ? 7.716 4.962 4.167 1.00 97.81 125 ILE A N 1
ATOM 905 C CA . ILE A 1 125 ? 8.990 4.607 3.528 1.00 97.81 125 ILE A CA 1
ATOM 906 C C . ILE A 1 125 ? 8.725 3.753 2.290 1.00 97.81 125 ILE A C 1
ATOM 908 O O . ILE A 1 125 ? 9.271 4.042 1.222 1.00 97.81 125 ILE A O 1
ATOM 912 N N . VAL A 1 126 ? 7.865 2.736 2.406 1.00 98.19 126 VAL A N 1
ATOM 913 C CA . VAL A 1 126 ? 7.497 1.860 1.284 1.00 98.19 126 VAL A CA 1
ATOM 914 C C . VAL A 1 126 ? 6.838 2.665 0.167 1.00 98.19 126 VAL A C 1
ATOM 916 O O . VAL A 1 126 ? 7.266 2.573 -0.981 1.00 98.19 126 VAL A O 1
ATOM 919 N N . ARG A 1 127 ? 5.864 3.517 0.502 1.00 97.88 127 ARG A N 1
ATOM 920 C CA . ARG A 1 127 ? 5.170 4.403 -0.439 1.00 97.88 127 ARG A CA 1
ATOM 921 C C . ARG A 1 127 ? 6.147 5.301 -1.192 1.00 97.88 127 ARG A C 1
ATOM 923 O O . ARG A 1 127 ? 6.124 5.344 -2.419 1.00 97.88 127 ARG A O 1
ATOM 930 N N . THR A 1 128 ? 7.011 6.007 -0.467 1.00 98.25 128 THR A N 1
ATOM 931 C CA . THR A 1 128 ? 7.993 6.924 -1.067 1.00 98.25 128 THR A CA 1
ATOM 932 C C . THR A 1 128 ? 8.973 6.171 -1.965 1.00 98.25 128 THR A C 1
ATOM 934 O O . THR A 1 128 ? 9.281 6.618 -3.069 1.00 98.25 128 THR A O 1
ATOM 937 N N . THR A 1 129 ? 9.430 4.998 -1.519 1.00 97.94 129 THR A N 1
ATOM 938 C CA . THR A 1 129 ? 10.340 4.139 -2.286 1.00 97.94 129 THR A CA 1
ATOM 939 C C . THR A 1 129 ? 9.683 3.638 -3.569 1.00 97.94 129 THR A C 1
ATOM 941 O O . THR A 1 129 ? 10.290 3.735 -4.632 1.00 97.94 129 THR A O 1
ATOM 944 N N . ALA A 1 130 ? 8.438 3.163 -3.493 1.00 97.88 130 ALA A N 1
ATOM 945 C CA . ALA A 1 130 ? 7.688 2.670 -4.641 1.00 97.88 130 ALA A CA 1
ATOM 946 C C . ALA A 1 130 ? 7.465 3.754 -5.707 1.00 97.88 130 ALA A C 1
ATOM 948 O O . ALA A 1 130 ? 7.690 3.498 -6.887 1.00 97.88 130 ALA A O 1
ATOM 949 N N . LEU A 1 131 ? 7.088 4.971 -5.297 1.00 97.88 131 LEU A N 1
ATOM 950 C CA . LEU A 1 131 ? 6.883 6.097 -6.219 1.00 97.88 131 LEU A CA 1
ATOM 951 C C . LEU A 1 131 ? 8.195 6.615 -6.827 1.00 97.88 131 LEU A C 1
ATOM 953 O O . LEU A 1 131 ? 8.203 7.092 -7.955 1.00 97.88 131 LEU A O 1
ATOM 957 N N . GLY A 1 132 ? 9.305 6.536 -6.090 1.00 97.44 132 GLY A N 1
ATOM 958 C CA . GLY A 1 132 ? 10.617 6.975 -6.573 1.00 97.44 132 GLY A CA 1
ATOM 959 C C . GLY A 1 132 ? 11.356 5.945 -7.434 1.00 97.44 132 GLY A C 1
ATOM 960 O O . GLY A 1 132 ? 12.278 6.312 -8.164 1.00 97.44 132 GLY A O 1
ATOM 961 N N . ALA A 1 133 ? 10.990 4.663 -7.352 1.00 97.12 133 ALA A N 1
ATOM 962 C CA . ALA A 1 133 ? 11.692 3.582 -8.038 1.00 97.12 133 ALA A CA 1
ATOM 963 C C . ALA A 1 133 ? 11.741 3.738 -9.573 1.00 97.12 133 ALA A C 1
ATOM 965 O O . ALA A 1 133 ? 12.839 3.605 -10.116 1.00 97.12 133 ALA A O 1
ATOM 966 N N . PRO A 1 134 ? 10.643 4.074 -10.285 1.00 97.44 134 PRO A N 1
ATOM 967 C CA . PRO A 1 134 ? 10.672 4.203 -11.744 1.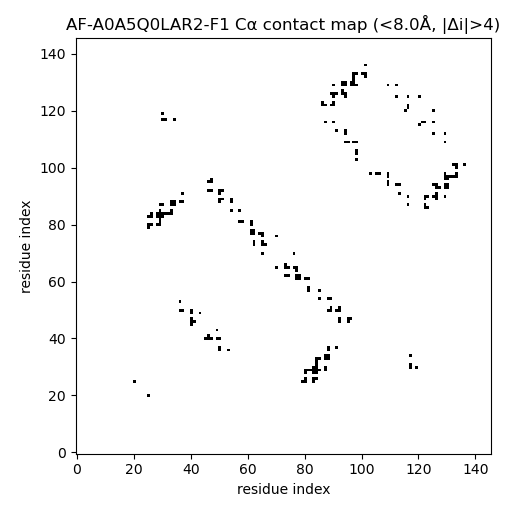00 97.44 134 PRO A CA 1
ATOM 968 C C . PRO A 1 134 ? 11.681 5.240 -12.254 1.00 97.44 134 PRO A C 1
ATOM 970 O O . PRO A 1 134 ? 12.390 4.988 -13.226 1.00 97.44 134 PRO A O 1
ATOM 973 N N . ALA A 1 135 ? 11.790 6.392 -11.583 1.00 96.56 135 ALA A N 1
ATOM 974 C CA . ALA A 1 135 ? 12.751 7.431 -11.952 1.00 96.56 135 ALA A CA 1
ATOM 975 C C . ALA A 1 135 ? 14.200 6.951 -11.777 1.00 96.56 135 ALA A C 1
ATOM 977 O O . ALA A 1 135 ? 14.997 7.055 -12.705 1.00 96.56 135 ALA A O 1
ATOM 978 N N . ARG A 1 136 ? 14.518 6.331 -10.632 1.00 95.06 136 ARG A N 1
ATOM 979 C CA . ARG A 1 136 ? 15.860 5.784 -10.360 1.00 95.06 136 ARG A CA 1
ATOM 980 C C . ARG A 1 136 ? 16.243 4.670 -11.330 1.00 95.06 136 ARG A C 1
ATOM 982 O O . ARG A 1 136 ? 17.399 4.559 -11.719 1.00 95.06 136 ARG A O 1
ATOM 989 N N . ILE A 1 137 ? 15.277 3.839 -11.716 1.00 94.19 137 ILE A N 1
ATOM 990 C CA . ILE A 1 137 ? 15.473 2.792 -12.720 1.00 94.19 137 ILE A CA 1
ATOM 991 C C . ILE A 1 137 ? 15.866 3.407 -14.068 1.00 94.19 137 ILE A C 1
ATOM 993 O O . ILE A 1 137 ? 16.833 2.951 -14.675 1.00 94.19 137 ILE A O 1
ATOM 997 N N . ARG A 1 138 ? 15.155 4.453 -14.513 1.00 93.12 138 ARG A N 1
ATOM 998 C CA . ARG A 1 138 ? 15.474 5.166 -15.760 1.00 93.12 138 ARG A CA 1
ATOM 999 C C . ARG A 1 138 ? 16.870 5.784 -15.721 1.00 93.12 138 ARG A C 1
ATOM 1001 O O . ARG A 1 138 ? 17.650 5.554 -16.636 1.00 93.12 138 ARG A O 1
ATOM 1008 N N . GLU A 1 139 ? 17.211 6.474 -14.635 1.00 94.25 139 GLU A N 1
ATOM 1009 C CA . GLU A 1 139 ? 18.546 7.062 -14.444 1.00 94.25 139 GLU A CA 1
ATOM 1010 C C . GLU A 1 139 ? 19.662 6.004 -14.523 1.00 94.25 139 GLU A C 1
ATOM 1012 O O . GLU A 1 139 ? 20.678 6.210 -15.186 1.00 94.25 139 GLU A O 1
ATOM 1017 N N . LEU A 1 140 ? 19.471 4.841 -13.889 1.00 92.25 140 LEU A N 1
ATOM 1018 C CA . LEU A 1 140 ? 20.441 3.743 -13.938 1.00 92.25 140 LEU A CA 1
ATOM 1019 C C . LEU A 1 140 ? 20.581 3.144 -15.343 1.00 92.25 140 LEU A C 1
ATOM 1021 O O . LEU A 1 140 ? 21.698 2.824 -15.751 1.00 92.25 140 LEU A O 1
ATOM 1025 N N . ALA A 1 141 ? 19.477 3.002 -16.079 1.00 89.94 141 ALA A N 1
ATOM 1026 C CA . ALA A 1 141 ? 19.503 2.510 -17.454 1.00 89.94 141 ALA A CA 1
ATOM 1027 C C . ALA A 1 141 ? 20.284 3.464 -18.375 1.00 89.94 141 ALA A C 1
ATOM 1029 O O . ALA A 1 141 ? 21.185 3.025 -19.084 1.00 89.94 141 ALA A O 1
ATOM 1030 N N . GLU A 1 142 ? 20.033 4.772 -18.280 1.00 92.50 142 GLU A N 1
ATOM 1031 C CA . GLU A 1 142 ? 20.746 5.798 -19.057 1.00 92.50 142 GLU A CA 1
ATOM 1032 C C . GLU A 1 142 ? 22.255 5.844 -18.763 1.00 92.50 142 GLU A C 1
ATOM 1034 O O . GLU A 1 142 ? 23.052 6.230 -19.620 1.00 92.50 142 GLU A O 1
ATOM 1039 N N . HIS A 1 143 ? 22.664 5.482 -17.545 1.00 90.88 143 HIS A N 1
ATOM 1040 C CA . HIS A 1 143 ? 24.074 5.403 -17.164 1.00 90.88 143 HIS A CA 1
ATOM 1041 C C . HIS A 1 143 ? 24.765 4.140 -17.688 1.00 90.88 143 HIS A C 1
ATOM 1043 O O . HIS A 1 143 ? 25.964 4.183 -17.945 1.00 90.88 143 HIS A O 1
ATOM 1049 N N . ALA A 1 144 ? 24.039 3.031 -17.840 1.00 87.75 144 ALA A N 1
ATOM 1050 C CA . ALA A 1 144 ? 24.588 1.771 -18.340 1.00 87.75 144 ALA A CA 1
ATOM 1051 C C . ALA A 1 144 ? 24.834 1.777 -19.861 1.00 87.75 144 ALA A C 1
ATOM 1053 O O . ALA A 1 144 ? 25.591 0.949 -20.362 1.00 87.75 144 ALA A O 1
ATOM 1054 N N . GLU A 1 145 ? 24.200 2.698 -20.589 1.00 75.56 145 GLU A N 1
ATOM 1055 C CA . GLU A 1 145 ? 24.351 2.868 -22.041 1.00 75.56 145 GLU A CA 1
ATOM 1056 C C . GLU A 1 145 ? 25.545 3.758 -22.446 1.00 75.56 145 GLU A C 1
ATOM 1058 O O . GLU A 1 145 ? 25.793 3.940 -23.640 1.00 75.56 145 GLU A O 1
ATOM 1063 N N . ARG A 1 146 ? 26.281 4.317 -21.476 1.00 66.06 146 ARG A N 1
ATOM 1064 C CA . ARG A 1 146 ? 27.464 5.170 -21.691 1.00 66.06 146 ARG A CA 1
ATOM 1065 C C . ARG A 1 146 ? 28.761 4.407 -21.460 1.00 66.06 146 ARG A C 1
ATOM 1067 O O . ARG A 1 146 ? 29.724 4.699 -22.202 1.00 66.06 146 ARG A O 1
#

Foldseek 3Di:
DDDDDDDDDDDDDDPPPDPPVDLVNLLLLLLVLLLVQQVVLVVDPRSLVSLVVVLVVLVVCLLVVLVVVPDPPSVVSSVSSNVSNNLQSLLSSLLVVLDVLQDDVCNVVSVVLSVVSSVVPGSVVSNVCSNCVSVVSVVVVVVVVD

Mean predicted aligned error: 9.73 Å

pLDDT: mean 83.63, std 17.16, range [39.28, 98.25]